Protein AF-A0A957DHG7-F1 (afdb_monomer_lite)

Structure (mmCIF, N/CA/C/O backbone):
data_AF-A0A957DHG7-F1
#
_entry.id   AF-A0A957DHG7-F1
#
loop_
_atom_site.g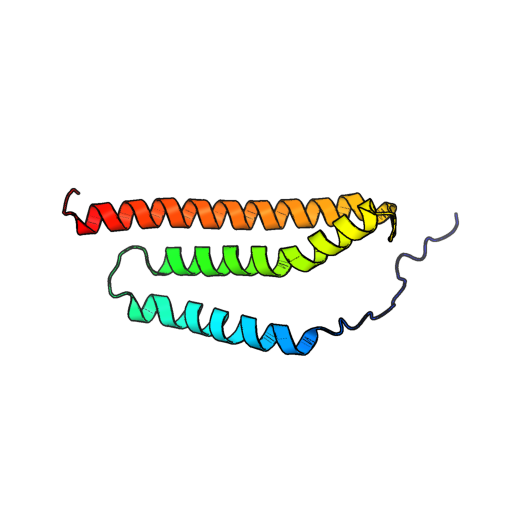roup_PDB
_atom_site.id
_atom_site.type_symbol
_atom_site.label_atom_id
_atom_site.label_alt_id
_atom_site.label_comp_id
_atom_site.label_asym_id
_atom_site.label_entity_id
_atom_site.label_seq_id
_atom_site.pdbx_PDB_ins_code
_atom_site.Cartn_x
_atom_site.Cartn_y
_atom_site.Cartn_z
_atom_site.occupancy
_atom_site.B_iso_or_equiv
_atom_site.auth_seq_id
_atom_site.auth_comp_id
_atom_site.auth_asym_id
_atom_site.auth_atom_id
_atom_site.pdbx_PDB_model_num
ATOM 1 N N . MET A 1 1 ? -10.933 20.708 36.824 1.00 46.28 1 MET A N 1
ATOM 2 C CA . MET A 1 1 ? -10.005 20.453 35.700 1.00 46.28 1 MET A CA 1
ATOM 3 C C . MET A 1 1 ? -9.244 19.183 36.024 1.00 46.28 1 MET A C 1
ATOM 5 O O . MET A 1 1 ? -8.418 19.209 36.923 1.00 46.28 1 MET A O 1
ATOM 9 N N . THR A 1 2 ? -9.575 18.072 35.371 1.00 49.91 2 THR A N 1
ATOM 10 C CA . THR A 1 2 ? -9.015 16.754 35.703 1.00 49.91 2 THR A CA 1
ATOM 11 C C . THR A 1 2 ? -8.349 16.211 34.447 1.00 49.91 2 THR A C 1
ATOM 13 O O . THR A 1 2 ? -8.981 16.086 33.398 1.00 49.91 2 THR A O 1
ATOM 16 N N . THR A 1 3 ? -7.040 16.021 34.525 1.00 53.91 3 THR A N 1
ATOM 17 C CA . THR A 1 3 ? -6.141 15.697 33.417 1.00 53.91 3 THR A CA 1
ATO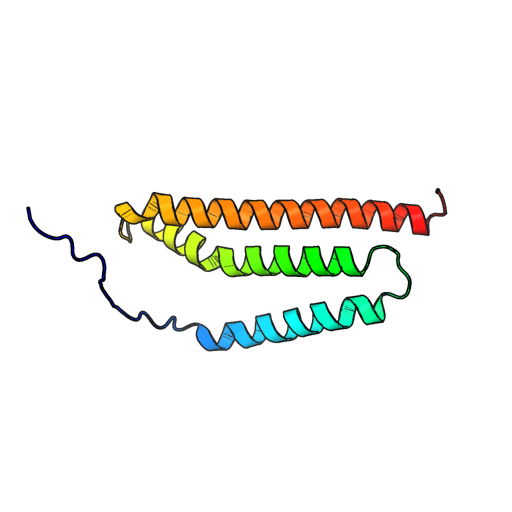M 18 C C . THR A 1 3 ? -6.476 14.331 32.811 1.00 53.91 3 THR A C 1
ATOM 20 O O . THR A 1 3 ? -6.501 13.313 33.496 1.00 53.91 3 THR A O 1
ATOM 23 N N . LYS A 1 4 ? -6.742 14.306 31.497 1.00 53.69 4 LYS A N 1
ATOM 24 C CA . LYS A 1 4 ? -6.912 13.074 30.709 1.00 53.69 4 LYS A CA 1
ATOM 25 C C . LYS A 1 4 ? -5.573 12.326 30.631 1.00 53.69 4 LYS A C 1
ATOM 27 O O . LYS A 1 4 ? -4.626 12.892 30.084 1.00 53.69 4 LYS A O 1
ATOM 32 N N . PRO A 1 5 ? -5.471 11.055 31.052 1.00 52.06 5 PRO A N 1
ATOM 33 C CA . PRO A 1 5 ? -4.313 10.245 30.709 1.00 52.06 5 PRO A CA 1
ATOM 34 C C . PRO A 1 5 ? -4.462 9.762 29.255 1.00 52.06 5 PRO A C 1
ATOM 36 O O . PRO A 1 5 ? -5.194 8.819 28.973 1.00 52.06 5 PRO A O 1
ATOM 39 N N . ILE A 1 6 ? -3.779 10.419 28.310 1.00 60.22 6 ILE A N 1
ATOM 40 C CA . ILE A 1 6 ? -3.766 10.056 26.871 1.00 60.22 6 ILE A CA 1
ATOM 41 C C . ILE A 1 6 ? -2.687 8.993 26.566 1.00 60.22 6 ILE A C 1
ATOM 43 O O . ILE A 1 6 ? -2.330 8.763 25.419 1.00 60.22 6 ILE A O 1
ATOM 47 N N . PHE A 1 7 ? -2.145 8.293 27.566 1.00 58.38 7 PHE A N 1
ATOM 48 C CA . PHE A 1 7 ? -1.069 7.330 27.317 1.00 58.38 7 PHE A CA 1
ATOM 49 C C . PHE A 1 7 ? -1.253 6.025 28.087 1.00 58.38 7 PHE A C 1
ATOM 51 O O . PHE A 1 7 ? -0.575 5.739 29.070 1.00 58.38 7 PHE A O 1
ATOM 58 N N . VAL A 1 8 ? -2.168 5.186 27.597 1.00 54.56 8 VAL A N 1
ATOM 59 C CA . VAL A 1 8 ? -2.175 3.762 27.948 1.00 54.56 8 VAL A CA 1
ATOM 60 C C . VAL A 1 8 ? -1.049 3.104 27.157 1.00 54.56 8 VAL A C 1
ATOM 62 O O . VAL A 1 8 ? -1.219 2.680 26.016 1.00 54.56 8 VAL A O 1
ATOM 65 N N . LYS A 1 9 ? 0.138 3.061 27.761 1.00 49.09 9 LYS A N 1
ATOM 66 C CA . LYS A 1 9 ? 1.358 2.465 27.206 1.00 49.09 9 LYS A CA 1
ATOM 67 C C . LYS A 1 9 ? 1.280 0.935 27.281 1.00 49.09 9 LYS A C 1
ATOM 69 O O . LYS A 1 9 ? 2.081 0.293 27.948 1.00 49.09 9 LYS A O 1
ATOM 74 N N . ARG A 1 10 ? 0.280 0.327 26.637 1.00 55.47 10 ARG A N 1
ATOM 75 C CA . ARG A 1 10 ? 0.270 -1.122 26.412 1.00 55.47 10 ARG A CA 1
ATOM 76 C C . ARG A 1 10 ? 1.045 -1.349 25.126 1.00 55.47 10 ARG A C 1
ATOM 78 O O . ARG A 1 10 ? 0.521 -1.117 24.040 1.00 55.47 10 ARG A O 1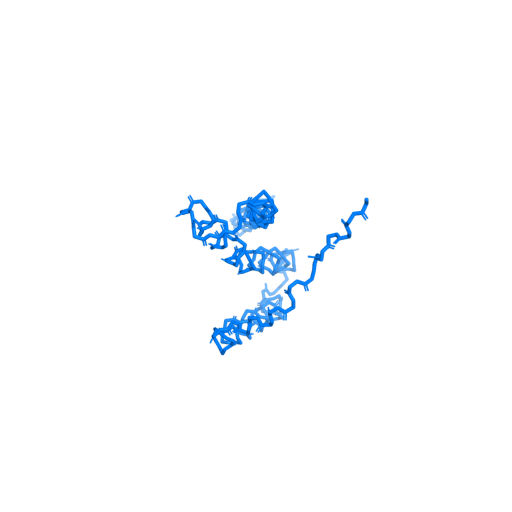
ATOM 85 N N . LEU A 1 11 ? 2.309 -1.739 25.262 1.00 47.72 11 LEU A N 1
ATOM 86 C CA . LEU A 1 11 ? 3.104 -2.241 24.149 1.00 47.72 11 LEU A CA 1
ATOM 87 C C . LEU A 1 11 ? 2.463 -3.567 23.713 1.00 47.72 11 LEU A C 1
ATOM 89 O O . LEU A 1 11 ? 2.812 -4.640 24.192 1.00 47.72 11 LEU A O 1
ATOM 93 N N . ILE A 1 12 ? 1.424 -3.478 22.885 1.00 56.00 12 ILE A N 1
ATOM 94 C CA . ILE A 1 12 ? 0.886 -4.624 22.166 1.00 56.00 12 ILE A CA 1
ATOM 95 C C . ILE A 1 12 ? 1.949 -4.909 21.123 1.00 56.00 12 ILE A C 1
ATOM 97 O O . ILE A 1 12 ? 1.979 -4.223 20.111 1.00 56.00 12 ILE A O 1
ATOM 101 N N . ILE A 1 13 ? 2.863 -5.834 21.413 1.00 47.00 13 ILE A N 1
ATOM 102 C CA . ILE A 1 13 ? 3.783 -6.364 20.410 1.00 47.00 13 ILE A CA 1
ATOM 103 C C . ILE A 1 13 ? 2.914 -7.240 19.499 1.00 47.00 13 ILE A C 1
ATOM 105 O O . ILE A 1 13 ? 2.382 -8.248 19.969 1.00 47.00 13 ILE A O 1
ATOM 109 N N . PRO A 1 14 ? 2.671 -6.845 18.237 1.00 51.72 14 PRO A N 1
ATOM 110 C CA . PRO A 1 14 ? 1.922 -7.671 17.299 1.00 51.72 14 PRO A CA 1
ATOM 111 C C . PRO A 1 14 ? 2.603 -9.037 17.151 1.00 51.72 14 PRO A C 1
ATOM 113 O O . PRO A 1 14 ? 3.785 -9.099 16.828 1.00 51.72 14 PRO A O 1
ATOM 116 N N . SER A 1 15 ? 1.859 -10.130 17.318 1.00 55.78 15 SER A N 1
ATOM 117 C CA . SER A 1 15 ? 2.334 -11.513 17.122 1.00 55.78 15 SER A CA 1
ATOM 118 C C . SER A 1 15 ? 2.890 -11.793 15.720 1.00 55.78 15 SER A C 1
ATOM 120 O O . SER A 1 15 ? 3.567 -12.789 15.503 1.00 55.78 15 SER A O 1
ATOM 122 N N . GLU A 1 16 ? 2.638 -10.899 14.765 1.00 60.66 16 GLU A N 1
ATOM 123 C CA . GLU A 1 16 ? 2.869 -11.138 13.342 1.00 60.66 16 GLU A CA 1
ATOM 124 C C . GLU A 1 16 ? 4.293 -10.809 12.851 1.00 60.66 16 GLU A C 1
ATOM 126 O O . GLU A 1 16 ? 4.549 -10.930 11.660 1.00 60.66 16 GLU A O 1
ATOM 131 N N . HIS A 1 17 ? 5.232 -10.382 13.707 1.00 66.56 17 HIS A N 1
ATOM 132 C CA . HIS A 1 17 ? 6.491 -9.721 13.292 1.00 66.56 17 HIS A CA 1
ATOM 133 C C . HIS A 1 17 ? 7.350 -10.485 12.265 1.00 66.56 17 HIS A C 1
ATOM 135 O O . HIS A 1 17 ? 7.967 -9.859 11.403 1.00 66.56 17 HIS A O 1
ATOM 141 N N . GLY A 1 18 ? 7.355 -11.820 12.294 1.00 64.38 18 GLY A N 1
ATOM 142 C CA . GLY A 1 18 ? 8.160 -12.630 11.372 1.00 64.38 18 GLY A CA 1
ATOM 143 C C . GLY A 1 18 ? 7.675 -12.610 9.916 1.00 64.38 18 GLY A C 1
ATOM 144 O O . GLY A 1 18 ? 8.489 -12.612 8.993 1.00 64.38 18 GLY A O 1
ATOM 145 N N . ALA A 1 19 ? 6.362 -12.530 9.680 1.00 67.69 19 ALA A N 1
ATOM 146 C CA . ALA A 1 19 ? 5.791 -12.601 8.328 1.00 67.69 19 ALA A CA 1
ATOM 147 C C . ALA A 1 19 ? 6.049 -11.331 7.494 1.00 67.69 19 ALA A C 1
ATOM 149 O O . ALA A 1 19 ? 5.960 -11.346 6.266 1.00 67.69 19 ALA A O 1
ATOM 150 N N . TRP A 1 20 ? 6.380 -10.217 8.150 1.00 74.88 20 TRP A N 1
ATOM 151 C CA . TRP A 1 20 ? 6.541 -8.919 7.494 1.00 74.88 20 TRP A CA 1
ATOM 152 C C . TRP A 1 20 ? 7.866 -8.858 6.753 1.00 74.88 20 TR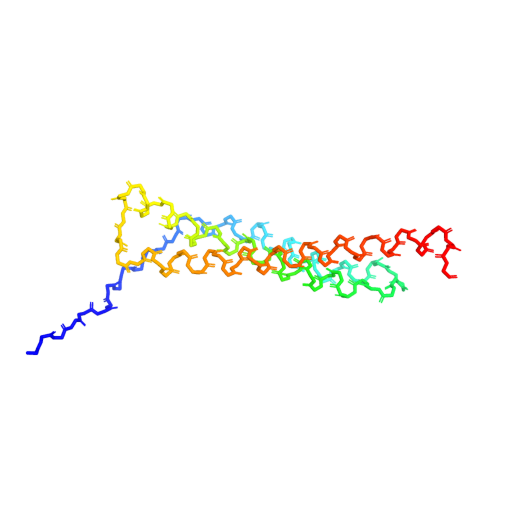P A C 1
ATOM 154 O O . TRP A 1 20 ? 7.892 -8.392 5.623 1.00 74.88 20 TRP A O 1
ATOM 164 N N . VAL A 1 21 ? 8.933 -9.407 7.336 1.00 78.31 21 VAL A N 1
ATOM 165 C CA . VAL A 1 21 ? 10.252 -9.490 6.694 1.00 78.31 21 VAL A CA 1
ATOM 166 C C . VAL A 1 21 ? 10.175 -10.326 5.414 1.00 78.31 21 VAL A C 1
ATOM 168 O O . VAL A 1 21 ? 10.699 -9.913 4.383 1.00 78.31 21 VAL A O 1
ATOM 171 N N . TRP A 1 22 ? 9.429 -11.433 5.443 1.00 81.00 22 TRP A N 1
ATOM 172 C CA . TRP A 1 22 ? 9.213 -12.299 4.280 1.00 81.00 22 TRP A CA 1
ATOM 173 C C . TRP A 1 22 ? 8.526 -11.610 3.098 1.00 81.00 22 TRP A C 1
ATOM 175 O O . TRP A 1 22 ? 8.818 -11.945 1.957 1.00 81.00 22 TRP A O 1
ATOM 185 N N . LEU A 1 23 ? 7.642 -10.641 3.347 1.00 80.56 23 LEU A N 1
ATOM 186 C CA . LEU A 1 23 ? 7.003 -9.844 2.293 1.00 80.56 23 LEU A CA 1
ATOM 187 C C . LEU A 1 23 ? 7.820 -8.602 1.923 1.00 80.56 23 LEU A C 1
ATOM 189 O O . LEU A 1 23 ? 7.888 -8.224 0.757 1.00 80.56 23 LEU A O 1
ATOM 193 N N . PHE A 1 24 ? 8.439 -7.956 2.909 1.00 84.12 24 PHE A N 1
ATOM 194 C CA . PHE A 1 24 ? 9.093 -6.663 2.739 1.00 84.12 24 PHE A CA 1
ATOM 195 C C . PHE A 1 24 ? 10.448 -6.782 2.040 1.00 84.12 24 PHE A C 1
ATOM 197 O O . PHE A 1 24 ? 10.782 -5.948 1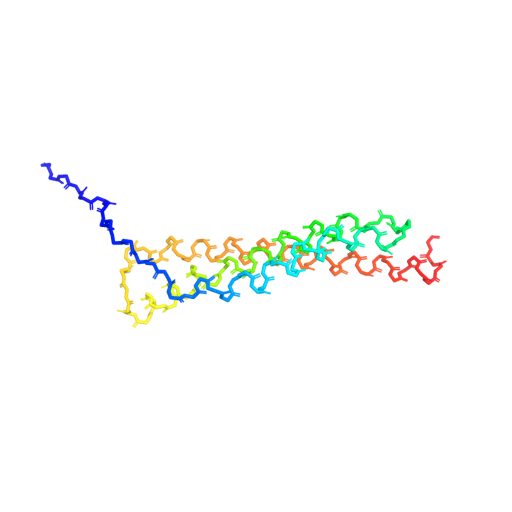.204 1.00 84.12 24 PHE A O 1
ATOM 204 N N . VAL A 1 25 ? 11.214 -7.837 2.328 1.00 87.31 25 VAL A N 1
ATOM 205 C CA . VAL A 1 25 ? 12.515 -8.083 1.688 1.00 87.31 25 VAL A CA 1
ATOM 206 C C . VAL A 1 25 ? 12.385 -8.269 0.172 1.00 87.31 25 VAL A C 1
ATOM 208 O O . VAL A 1 25 ? 12.999 -7.484 -0.552 1.00 87.31 25 VAL A O 1
ATOM 211 N N . PRO A 1 26 ? 11.585 -9.218 -0.358 1.00 87.75 26 PRO A N 1
ATOM 212 C CA . PRO A 1 26 ? 11.451 -9.371 -1.806 1.00 87.75 26 PRO A CA 1
ATOM 213 C C . PRO A 1 26 ? 10.829 -8.136 -2.462 1.00 87.75 26 PRO A C 1
ATOM 215 O O . PRO A 1 26 ? 11.182 -7.807 -3.590 1.00 87.75 26 PRO A O 1
ATOM 218 N N . TYR A 1 27 ? 9.962 -7.410 -1.751 1.00 87.06 27 TYR A N 1
ATOM 219 C CA . TYR A 1 27 ? 9.393 -6.156 -2.234 1.00 87.06 27 TYR A CA 1
ATOM 220 C C . TYR A 1 27 ? 10.456 -5.070 -2.449 1.00 87.06 27 TYR A C 1
ATOM 222 O O . TYR A 1 27 ? 10.538 -4.494 -3.533 1.00 87.06 27 TYR A O 1
ATOM 230 N N . VAL A 1 28 ? 11.309 -4.820 -1.450 1.00 88.88 28 VAL A N 1
ATOM 231 C CA . VAL A 1 28 ? 12.392 -3.827 -1.550 1.00 88.88 28 VAL A CA 1
ATOM 232 C C . VAL A 1 28 ? 13.437 -4.260 -2.576 1.00 88.88 28 VAL A C 1
ATOM 234 O O . VAL A 1 28 ? 13.875 -3.443 -3.382 1.00 88.88 28 VAL A O 1
ATOM 237 N N . VAL A 1 29 ? 13.807 -5.544 -2.598 1.00 90.06 29 VAL A N 1
ATOM 238 C CA . VAL A 1 29 ? 14.732 -6.081 -3.608 1.00 90.06 29 VAL A CA 1
ATOM 239 C C . VAL A 1 29 ? 14.157 -5.887 -5.010 1.00 90.06 29 VAL A C 1
ATOM 241 O O . VAL A 1 29 ? 14.840 -5.344 -5.874 1.00 90.06 29 VAL A O 1
ATOM 244 N N . GLY A 1 30 ? 12.889 -6.245 -5.228 1.00 86.56 30 GLY A N 1
ATOM 245 C CA . GLY A 1 30 ? 12.198 -6.036 -6.499 1.00 86.56 30 GLY A CA 1
ATOM 246 C C . GLY A 1 30 ? 12.175 -4.566 -6.917 1.00 86.56 30 GLY A C 1
ATOM 247 O O . GLY A 1 30 ? 12.502 -4.255 -8.059 1.00 86.56 30 GLY A O 1
ATOM 248 N N . LEU A 1 31 ? 11.887 -3.653 -5.985 1.00 88.75 31 LEU A N 1
ATOM 249 C CA . LEU A 1 31 ? 11.872 -2.208 -6.228 1.00 88.75 31 LEU A CA 1
ATOM 250 C C . LEU A 1 31 ? 13.237 -1.663 -6.679 1.00 88.75 31 LEU A C 1
ATOM 252 O O . LEU A 1 31 ? 13.303 -0.779 -7.529 1.00 88.75 31 LEU A O 1
ATOM 256 N N . LEU A 1 32 ? 14.328 -2.193 -6.121 1.00 89.12 32 LEU A N 1
ATOM 257 C CA . LEU A 1 32 ? 15.692 -1.768 -6.446 1.00 89.12 32 LEU A CA 1
ATOM 258 C C . LEU A 1 32 ? 16.238 -2.430 -7.717 1.00 89.12 32 LEU A C 1
ATOM 260 O O . LEU A 1 32 ? 17.074 -1.846 -8.410 1.00 89.12 32 LEU A O 1
ATOM 264 N N . VAL A 1 33 ? 15.817 -3.658 -8.013 1.00 88.06 33 VAL A N 1
ATOM 265 C CA . VAL A 1 33 ? 16.314 -4.436 -9.155 1.00 88.06 33 VAL A CA 1
ATOM 266 C C . VAL A 1 33 ? 15.525 -4.127 -10.427 1.00 88.06 33 VAL A C 1
ATOM 268 O O . VAL A 1 33 ? 16.134 -3.957 -11.481 1.00 88.06 33 VAL A O 1
ATOM 271 N N . ALA A 1 34 ? 14.199 -3.982 -10.348 1.00 83.88 34 ALA A N 1
ATOM 272 C CA . ALA A 1 34 ? 13.337 -3.814 -11.521 1.00 83.88 34 ALA A CA 1
ATOM 273 C C . ALA A 1 34 ? 13.741 -2.644 -12.445 1.00 83.88 34 ALA A C 1
ATOM 275 O O . ALA A 1 34 ? 13.839 -2.877 -13.650 1.00 83.88 34 ALA A O 1
ATOM 276 N N . PRO A 1 35 ? 14.080 -1.433 -11.951 1.00 81.88 35 PRO A N 1
ATOM 277 C CA . PRO A 1 35 ? 14.530 -0.340 -12.819 1.00 81.88 35 PRO A CA 1
ATOM 278 C C . PRO A 1 35 ? 15.832 -0.645 -13.563 1.00 81.88 35 PRO A C 1
ATOM 280 O O . PRO A 1 35 ? 16.037 -0.146 -14.663 1.00 81.88 35 PRO A O 1
ATOM 283 N N . ARG A 1 36 ? 16.717 -1.459 -12.969 1.00 82.56 36 ARG A N 1
ATOM 284 C CA . ARG A 1 36 ? 18.007 -1.829 -13.571 1.00 82.56 36 ARG A CA 1
ATOM 285 C C . ARG A 1 36 ? 17.855 -2.881 -14.667 1.00 82.56 36 ARG A C 1
ATOM 287 O O . ARG A 1 36 ? 18.677 -2.925 -15.573 1.00 82.56 36 ARG A O 1
ATOM 294 N N . LEU A 1 37 ? 16.817 -3.715 -14.581 1.00 80.12 37 LEU A N 1
ATOM 295 C CA . LEU A 1 37 ? 16.522 -4.757 -15.569 1.00 80.12 37 LEU A CA 1
ATOM 296 C C . LEU A 1 37 ? 15.637 -4.266 -16.722 1.00 80.12 37 LEU A C 1
ATOM 298 O O . LEU A 1 37 ? 15.641 -4.868 -17.789 1.00 80.12 37 LEU A O 1
ATOM 302 N N . ALA A 1 38 ? 14.888 -3.177 -16.530 1.00 73.00 38 ALA A N 1
ATOM 303 C CA . ALA A 1 38 ? 13.886 -2.690 -17.481 1.00 73.00 38 ALA A CA 1
ATOM 304 C C . ALA A 1 38 ? 14.450 -2.012 -18.754 1.00 73.00 38 ALA A C 1
ATOM 306 O O . ALA A 1 38 ? 13.668 -1.523 -19.574 1.00 73.00 38 ALA A O 1
ATOM 307 N N . GLY A 1 39 ? 15.776 -1.968 -18.943 1.00 66.44 39 GLY A N 1
ATOM 308 C CA . GLY A 1 39 ? 16.413 -1.308 -20.092 1.00 66.44 39 GLY A CA 1
ATOM 309 C C . GLY A 1 39 ? 16.083 0.196 -20.187 1.00 66.44 39 GLY A C 1
ATOM 310 O O . GLY A 1 39 ? 15.553 0.770 -19.235 1.00 66.44 39 GLY A O 1
ATOM 311 N N . PRO A 1 40 ? 16.360 0.870 -21.320 1.00 63.25 40 PRO A N 1
ATOM 312 C CA . PRO A 1 40 ? 16.056 2.291 -21.519 1.00 63.25 40 PRO A CA 1
ATOM 313 C C . PRO A 1 40 ? 14.560 2.538 -21.796 1.00 63.25 40 PRO A C 1
ATOM 315 O O . PRO A 1 40 ? 14.198 3.333 -22.660 1.00 63.25 40 PRO A O 1
ATOM 318 N N . THR A 1 41 ? 13.663 1.855 -21.084 1.00 67.00 41 THR A N 1
ATOM 319 C CA . THR A 1 41 ? 12.242 2.205 -21.111 1.00 67.00 41 THR A CA 1
ATOM 320 C C . THR A 1 41 ? 12.063 3.529 -20.379 1.00 67.00 41 THR A C 1
ATOM 322 O O . THR A 1 41 ? 12.447 3.685 -19.218 1.00 67.00 41 THR A O 1
ATOM 325 N N . THR A 1 42 ? 11.473 4.509 -21.059 1.00 67.00 42 THR A N 1
ATOM 326 C CA . THR A 1 42 ? 11.471 5.923 -20.655 1.00 67.00 42 THR A CA 1
ATOM 327 C C . THR A 1 42 ? 10.825 6.170 -19.285 1.00 67.00 42 THR A C 1
ATOM 329 O O . THR A 1 42 ? 10.947 7.264 -18.734 1.00 67.00 42 THR A O 1
ATOM 332 N N . HIS A 1 43 ? 10.107 5.189 -18.720 1.00 78.25 43 HIS A N 1
ATOM 333 C CA . HIS A 1 43 ? 9.287 5.353 -17.517 1.00 78.25 43 HIS A CA 1
ATOM 334 C C . HIS A 1 43 ? 9.504 4.287 -16.421 1.00 78.25 43 HIS A C 1
ATOM 336 O O . HIS A 1 43 ? 8.732 4.244 -15.460 1.00 78.25 43 HIS A O 1
ATOM 342 N N . ALA A 1 44 ? 10.549 3.451 -16.499 1.00 81.62 44 ALA A N 1
ATOM 343 C CA . ALA A 1 44 ? 10.793 2.394 -15.503 1.00 81.62 44 ALA A CA 1
ATOM 344 C C . ALA A 1 44 ? 10.943 2.918 -14.062 1.00 81.62 44 ALA A C 1
ATOM 346 O O . ALA A 1 44 ? 10.410 2.326 -13.124 1.00 81.62 44 ALA A O 1
ATOM 347 N N . GLY A 1 45 ? 11.627 4.053 -13.875 1.00 83.69 45 GLY A N 1
ATOM 348 C CA . GLY A 1 45 ? 11.806 4.665 -12.553 1.00 83.69 45 GLY A CA 1
ATOM 349 C C . GLY A 1 45 ? 10.492 5.156 -11.937 1.00 83.69 45 GLY A C 1
ATOM 350 O O . GLY A 1 45 ? 10.240 4.929 -10.754 1.00 83.69 45 GLY A O 1
ATOM 351 N N . LEU A 1 46 ? 9.620 5.760 -12.751 1.00 86.69 46 LEU A N 1
ATOM 352 C CA . LEU A 1 46 ? 8.295 6.199 -12.310 1.00 86.69 46 LEU A CA 1
ATOM 353 C C . LEU A 1 46 ? 7.406 4.999 -11.960 1.00 86.69 46 LEU A C 1
ATOM 355 O O . LEU A 1 46 ? 6.760 5.007 -10.914 1.00 86.69 46 LEU A O 1
ATOM 359 N N . ALA A 1 47 ? 7.419 3.949 -12.788 1.00 88.44 47 ALA A N 1
ATOM 360 C CA . ALA A 1 47 ? 6.696 2.707 -12.517 1.00 88.44 47 ALA A CA 1
ATOM 361 C C . ALA A 1 47 ? 7.125 2.097 -11.177 1.00 88.44 47 ALA A C 1
ATOM 363 O O . ALA A 1 47 ? 6.284 1.769 -10.342 1.00 88.44 47 ALA A O 1
ATOM 364 N N . ALA A 1 48 ? 8.436 2.009 -10.939 1.00 88.56 48 ALA A N 1
ATOM 365 C CA . ALA A 1 48 ? 8.972 1.520 -9.679 1.00 88.56 48 ALA A CA 1
ATOM 366 C C . ALA A 1 48 ? 8.524 2.395 -8.505 1.00 88.56 48 ALA A C 1
ATOM 368 O O . ALA A 1 48 ? 8.025 1.859 -7.525 1.00 88.56 48 ALA A O 1
ATOM 369 N N . MET A 1 49 ? 8.593 3.724 -8.609 1.00 89.81 49 MET A N 1
ATOM 370 C CA . MET A 1 49 ? 8.118 4.617 -7.545 1.00 89.81 49 MET A CA 1
ATOM 371 C C . MET A 1 49 ? 6.630 4.405 -7.223 1.00 89.81 49 MET A C 1
ATOM 373 O O . MET A 1 49 ? 6.266 4.324 -6.050 1.00 89.81 49 MET A O 1
ATOM 377 N N . LEU A 1 50 ? 5.775 4.271 -8.241 1.00 93.31 50 LEU A N 1
ATOM 378 C CA . LEU A 1 50 ? 4.341 4.024 -8.062 1.00 93.31 50 LEU A CA 1
ATOM 379 C C . LEU A 1 50 ? 4.070 2.652 -7.432 1.00 93.31 50 LEU A C 1
ATOM 381 O O . LEU A 1 50 ? 3.254 2.562 -6.517 1.00 93.31 50 LEU A O 1
ATOM 385 N N . VAL A 1 51 ? 4.778 1.599 -7.860 1.00 91.75 51 VAL A N 1
ATOM 386 C CA . VAL A 1 51 ? 4.719 0.281 -7.203 1.00 91.75 51 VAL A CA 1
ATOM 387 C C . VAL A 1 51 ? 5.171 0.406 -5.752 1.00 91.75 51 VAL A C 1
ATOM 389 O O . VAL A 1 51 ? 4.461 -0.058 -4.869 1.00 91.75 51 VAL A O 1
ATOM 392 N N . GLY A 1 52 ? 6.293 1.087 -5.509 1.00 92.06 52 GLY A N 1
ATOM 393 C CA . GLY A 1 52 ? 6.919 1.306 -4.207 1.00 92.06 52 GLY A CA 1
ATOM 394 C C . GLY A 1 52 ? 6.023 2.028 -3.201 1.00 92.06 52 GLY A C 1
ATOM 395 O O . GLY A 1 52 ? 5.897 1.602 -2.051 1.00 92.06 52 GLY A O 1
ATOM 396 N N . LEU A 1 53 ? 5.370 3.108 -3.623 1.00 93.69 53 LEU A N 1
ATOM 397 C CA . LEU A 1 53 ? 4.460 3.877 -2.777 1.00 93.69 53 LEU A CA 1
ATOM 398 C C . LEU A 1 53 ? 3.094 3.199 -2.655 1.00 93.69 53 LEU A C 1
ATOM 400 O O . LEU A 1 53 ? 2.562 3.090 -1.550 1.00 93.69 53 LEU A O 1
ATOM 404 N N . GLY A 1 54 ? 2.537 2.709 -3.763 1.00 94.12 54 GLY A N 1
ATOM 405 C CA . GLY A 1 54 ? 1.223 2.072 -3.792 1.00 94.12 54 GLY A CA 1
ATOM 406 C C . GLY A 1 54 ? 1.195 0.768 -3.004 1.00 94.12 54 GLY A C 1
ATOM 407 O O . GLY A 1 54 ? 0.317 0.573 -2.162 1.00 94.12 54 GLY A O 1
ATOM 408 N N . GLY A 1 55 ? 2.195 -0.090 -3.210 1.00 91.50 55 GLY A N 1
ATOM 409 C CA . GLY A 1 55 ? 2.347 -1.353 -2.492 1.00 91.50 55 GLY A CA 1
ATOM 410 C C . GLY A 1 55 ? 2.579 -1.147 -0.998 1.00 91.50 55 GLY A C 1
ATOM 411 O O . GLY A 1 55 ? 1.927 -1.804 -0.188 1.00 91.50 55 GLY A O 1
ATOM 412 N N . LEU A 1 56 ? 3.419 -0.179 -0.609 1.00 91.00 56 LEU A N 1
ATOM 413 C CA . LEU A 1 56 ? 3.656 0.144 0.800 1.00 91.00 56 LEU A CA 1
ATOM 414 C C . LEU A 1 56 ? 2.394 0.705 1.463 1.00 91.00 56 LEU A C 1
ATOM 416 O O . LEU A 1 56 ? 2.050 0.307 2.575 1.00 91.00 56 LEU A O 1
ATOM 420 N N . SER A 1 57 ? 1.666 1.577 0.766 1.00 92.88 57 SER A N 1
ATOM 421 C CA . SER A 1 57 ? 0.405 2.137 1.260 1.00 92.88 57 SER A CA 1
ATOM 422 C C . SER A 1 57 ? -0.643 1.046 1.474 1.00 92.88 57 SER A C 1
ATOM 424 O O . SER A 1 57 ? -1.240 0.969 2.548 1.00 92.88 57 SER A O 1
ATOM 426 N N . ALA A 1 58 ? -0.813 0.145 0.502 1.00 91.00 58 ALA A N 1
ATOM 427 C CA . ALA A 1 58 ? -1.716 -1.002 0.604 1.00 91.00 58 ALA A CA 1
ATOM 428 C C . ALA A 1 58 ? -1.295 -1.983 1.712 1.00 91.00 58 ALA A C 1
ATOM 430 O O . ALA A 1 58 ? -2.128 -2.550 2.418 1.00 91.00 58 ALA A O 1
ATOM 431 N N . PHE A 1 59 ? 0.009 -2.164 1.906 1.00 88.75 59 PHE A N 1
ATOM 432 C CA . PHE A 1 59 ? 0.557 -3.003 2.961 1.00 88.75 59 PHE A CA 1
ATOM 433 C C . PHE A 1 59 ? 0.276 -2.428 4.356 1.00 88.75 59 PHE A C 1
ATOM 435 O O . PHE A 1 59 ? -0.180 -3.171 5.234 1.00 88.75 59 PHE A O 1
ATOM 442 N N . LEU A 1 60 ? 0.502 -1.120 4.543 1.00 89.50 60 LEU A N 1
ATOM 443 C CA . LEU A 1 60 ? 0.249 -0.389 5.790 1.00 89.50 60 LEU A CA 1
ATOM 444 C C . LEU A 1 60 ? -1.245 -0.277 6.105 1.00 89.50 60 LEU A C 1
ATOM 446 O O . LEU A 1 60 ? -1.609 -0.335 7.277 1.00 89.50 60 LEU A O 1
ATOM 450 N N . LEU A 1 61 ? -2.109 -0.200 5.085 1.00 92.25 61 LEU A N 1
ATOM 451 C CA . LEU A 1 61 ? -3.572 -0.123 5.205 1.00 92.25 61 LEU A CA 1
ATOM 452 C C . LEU A 1 61 ? -4.167 -1.231 6.087 1.00 92.25 61 LEU A C 1
ATOM 454 O O . LEU A 1 61 ? -5.177 -1.020 6.758 1.00 92.25 61 LEU A O 1
ATOM 458 N N . ARG A 1 62 ? -3.546 -2.415 6.115 1.00 88.12 62 ARG A N 1
ATOM 459 C CA . ARG A 1 62 ? -4.079 -3.606 6.795 1.00 88.12 62 ARG A CA 1
ATOM 460 C C . ARG A 1 62 ? -4.302 -3.396 8.292 1.00 88.12 62 ARG A C 1
ATOM 462 O O . ARG A 1 62 ? -5.285 -3.900 8.832 1.00 88.12 62 ARG A O 1
ATOM 469 N N . GLN A 1 63 ? -3.442 -2.638 8.969 1.00 88.56 63 GLN A N 1
ATOM 470 C CA . GLN A 1 63 ? -3.578 -2.396 10.411 1.00 88.56 63 GLN A CA 1
ATOM 471 C C . GLN A 1 63 ? -4.708 -1.417 10.777 1.00 88.56 63 GLN A C 1
ATOM 473 O O . GLN A 1 63 ? -5.573 -1.796 11.570 1.00 88.56 63 GLN A O 1
ATOM 478 N N . PRO A 1 64 ? -4.783 -0.197 10.211 1.00 89.00 64 PRO A N 1
ATOM 479 C CA . PRO A 1 64 ? -5.892 0.708 10.490 1.00 89.00 64 PRO A CA 1
ATOM 480 C C . PRO A 1 64 ? -7.226 0.167 9.963 1.00 89.00 64 PRO A C 1
ATOM 482 O O . PRO A 1 64 ? -8.234 0.320 10.651 1.00 89.00 64 PRO A O 1
ATOM 485 N N . ALA A 1 65 ? -7.244 -0.543 8.826 1.00 91.00 65 ALA A N 1
ATOM 486 C CA . ALA A 1 65 ? -8.471 -1.130 8.284 1.00 91.00 65 ALA A CA 1
ATOM 487 C C . ALA A 1 65 ? -9.044 -2.213 9.206 1.00 91.00 65 ALA A C 1
ATOM 489 O O . ALA A 1 65 ? -10.238 -2.214 9.508 1.00 91.00 65 ALA A O 1
ATOM 490 N N . THR A 1 66 ? -8.195 -3.120 9.702 1.00 90.06 66 THR A N 1
ATOM 491 C CA . THR A 1 66 ? -8.627 -4.158 10.650 1.00 90.06 66 THR A CA 1
ATOM 492 C C . THR A 1 66 ? -9.042 -3.554 11.987 1.00 90.06 66 THR A C 1
ATOM 494 O O . THR A 1 66 ? -10.068 -3.954 12.538 1.00 90.06 66 THR A O 1
ATOM 497 N N . ALA A 1 67 ? -8.315 -2.554 12.493 1.00 88.56 67 ALA A N 1
ATOM 498 C CA . ALA A 1 67 ? -8.695 -1.831 13.705 1.00 88.56 67 ALA A CA 1
ATOM 499 C C . ALA A 1 67 ? -10.065 -1.149 13.556 1.00 88.56 67 ALA A C 1
ATOM 501 O O . ALA A 1 67 ? -10.930 -1.311 14.417 1.00 88.56 67 ALA A O 1
ATOM 502 N N . TRP A 1 68 ? -10.295 -0.453 12.442 1.00 89.12 68 TRP A N 1
ATOM 503 C CA . TRP A 1 68 ? -11.567 0.201 12.139 1.00 89.12 68 TRP A CA 1
ATOM 504 C C . TRP A 1 68 ? -12.724 -0.798 12.031 1.00 89.12 68 TRP A C 1
ATOM 506 O O . TRP A 1 68 ? -13.776 -0.591 12.639 1.00 89.12 68 TRP A O 1
ATOM 516 N N . MET A 1 69 ? -12.518 -1.922 11.339 1.00 90.38 69 MET A N 1
ATOM 517 C CA . MET A 1 69 ? -13.513 -2.996 11.237 1.00 90.38 69 MET A CA 1
ATOM 518 C C . MET A 1 69 ? -13.854 -3.598 12.603 1.00 90.38 69 MET A C 1
ATOM 520 O O . MET A 1 69 ? -15.029 -3.799 12.909 1.00 90.38 69 MET A O 1
ATOM 524 N N . ARG A 1 70 ? -12.856 -3.825 13.466 1.00 88.38 70 ARG A N 1
ATOM 525 C CA . ARG A 1 70 ? -13.086 -4.317 14.837 1.00 88.38 70 ARG A CA 1
ATOM 526 C C . ARG A 1 70 ? -13.892 -3.325 15.671 1.00 88.38 70 ARG A C 1
ATOM 528 O O . ARG A 1 70 ? -14.788 -3.742 16.399 1.00 88.38 70 ARG A O 1
ATOM 535 N N . MET A 1 71 ? -13.627 -2.025 15.540 1.00 89.06 71 MET A N 1
ATOM 536 C CA . MET A 1 71 ? -14.405 -0.980 16.217 1.00 89.06 71 MET A CA 1
ATOM 537 C C . MET A 1 71 ? -15.852 -0.935 15.714 1.00 89.06 71 MET A C 1
ATOM 539 O O . MET A 1 71 ? -16.767 -0.848 16.528 1.00 89.06 71 MET A O 1
ATOM 543 N N . ARG A 1 72 ? -16.081 -1.075 14.400 1.00 86.31 72 ARG A N 1
ATOM 544 C CA . ARG A 1 72 ? -17.436 -1.173 13.822 1.00 86.31 72 ARG A CA 1
ATOM 545 C C . ARG A 1 72 ? -18.218 -2.388 14.319 1.00 86.31 72 ARG A C 1
ATOM 547 O O . ARG A 1 72 ? -19.428 -2.305 14.468 1.00 86.31 72 ARG A O 1
ATOM 554 N N . GLN A 1 73 ? -17.533 -3.487 14.623 1.00 90.44 73 GLN A N 1
ATOM 555 C CA . GLN A 1 73 ? -18.122 -4.683 15.237 1.00 90.44 73 GLN A CA 1
ATOM 556 C C . GLN A 1 73 ? -18.346 -4.546 16.758 1.00 90.44 73 GLN A C 1
ATOM 558 O O . GLN A 1 73 ? -18.633 -5.538 17.424 1.00 90.44 73 GLN A O 1
ATOM 563 N N . GLY A 1 74 ? -18.154 -3.356 17.338 1.00 85.31 74 GLY A N 1
ATOM 564 C CA . GLY A 1 74 ? -18.273 -3.113 18.780 1.00 85.31 74 GLY A CA 1
ATOM 565 C C . GLY A 1 74 ? -17.104 -3.655 19.614 1.00 85.31 74 GLY A C 1
ATOM 566 O O . GLY A 1 74 ? -17.132 -3.581 20.838 1.00 85.31 74 GLY A O 1
ATOM 567 N N . ARG A 1 75 ? -16.049 -4.184 18.979 1.00 81.31 75 ARG A N 1
ATOM 568 C CA . ARG A 1 75 ? -14.883 -4.809 19.632 1.00 81.31 75 ARG A CA 1
ATOM 569 C C . ARG A 1 75 ? -13.686 -3.853 19.714 1.00 81.31 75 ARG A C 1
ATOM 571 O O . ARG A 1 75 ? -12.573 -4.212 19.324 1.00 81.31 75 ARG A O 1
ATOM 578 N N . GLY A 1 76 ? -13.900 -2.629 20.199 1.00 81.50 76 GLY A N 1
ATOM 579 C CA . GLY A 1 76 ? -12.840 -1.629 20.345 1.00 81.50 76 GLY A CA 1
ATOM 580 C C . GLY A 1 76 ? -13.327 -0.274 20.855 1.00 81.50 76 GLY A C 1
ATOM 581 O O . GLY A 1 76 ? -14.512 -0.068 21.097 1.00 81.50 76 GLY A O 1
ATOM 582 N N . ASN A 1 77 ? -12.397 0.669 21.010 1.00 84.44 77 ASN A N 1
ATOM 583 C CA . ASN A 1 77 ? -12.721 2.022 21.450 1.00 84.44 77 ASN A CA 1
ATOM 584 C C . ASN A 1 77 ? -13.295 2.854 20.288 1.00 84.44 77 ASN A C 1
ATOM 586 O O . ASN A 1 77 ? -12.550 3.290 19.409 1.00 84.44 77 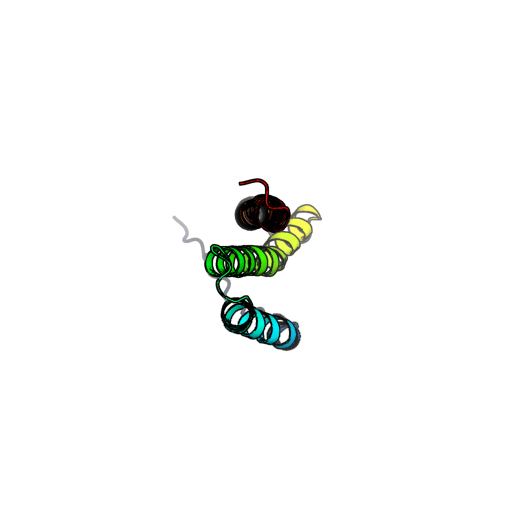ASN A O 1
ATOM 590 N N . LEU A 1 78 ? -14.606 3.112 20.316 1.00 82.69 78 LEU A N 1
ATOM 591 C CA . LEU A 1 78 ? -15.308 3.906 19.300 1.00 82.69 78 LEU A CA 1
ATOM 592 C C . LEU A 1 78 ? -14.790 5.349 19.187 1.00 82.69 78 LEU A C 1
ATOM 594 O O . LEU A 1 78 ? -14.868 5.930 18.108 1.00 82.69 78 LEU A O 1
ATOM 598 N N . ALA A 1 79 ? -14.189 5.910 20.242 1.00 84.88 79 ALA A N 1
ATOM 599 C CA . ALA A 1 79 ? -13.604 7.252 20.194 1.00 84.88 79 ALA A CA 1
ATOM 600 C C . ALA A 1 79 ? -12.418 7.354 19.214 1.00 84.88 79 ALA A C 1
ATOM 602 O O . ALA A 1 79 ? -12.109 8.441 18.734 1.00 84.88 79 ALA A O 1
ATOM 603 N N . LEU A 1 80 ? -11.767 6.229 18.892 1.00 84.25 80 LEU A N 1
ATOM 604 C CA . LEU A 1 80 ? -10.655 6.157 17.935 1.00 84.25 80 LEU A CA 1
ATOM 605 C C . LEU A 1 80 ? -11.101 5.718 16.529 1.00 84.25 80 LEU A C 1
ATOM 607 O O . LEU A 1 80 ? -10.293 5.726 15.599 1.00 84.25 80 LEU A O 1
ATOM 611 N N . ALA A 1 81 ? -12.380 5.376 16.348 1.00 85.62 81 ALA A N 1
ATOM 612 C CA . ALA A 1 81 ? -12.931 4.940 15.069 1.00 85.62 81 ALA A CA 1
ATOM 613 C C . ALA A 1 81 ? -12.754 5.951 13.920 1.00 85.62 81 ALA A C 1
ATOM 615 O O . ALA A 1 81 ? -12.345 5.510 12.844 1.00 85.62 81 ALA A O 1
ATOM 616 N N . PRO A 1 82 ? -13.002 7.270 14.087 1.00 87.31 82 PRO A N 1
ATOM 617 C CA . PRO A 1 82 ? -12.811 8.219 12.987 1.00 87.31 82 PRO A CA 1
ATOM 618 C C . PRO A 1 82 ? -11.337 8.370 12.597 1.00 87.31 82 PRO A C 1
ATOM 620 O O . PRO A 1 82 ? -11.032 8.528 11.418 1.00 87.31 82 PRO A O 1
ATOM 623 N N . LEU A 1 83 ? -10.412 8.244 13.554 1.00 89.44 83 LEU A N 1
ATOM 624 C CA . LEU A 1 83 ? -8.975 8.279 13.278 1.00 89.44 83 LEU A CA 1
ATOM 625 C C . LEU A 1 83 ? -8.538 7.046 12.474 1.00 89.44 83 LEU A C 1
ATOM 627 O O . LEU A 1 83 ? -7.846 7.179 11.466 1.00 89.44 83 LEU A O 1
ATOM 631 N N . ALA A 1 84 ? -8.978 5.851 12.883 1.00 89.75 84 ALA A N 1
ATOM 632 C CA . ALA A 1 84 ? -8.699 4.613 12.154 1.00 89.75 84 ALA A CA 1
ATOM 633 C C . ALA A 1 84 ? -9.311 4.633 10.741 1.00 89.75 84 ALA A C 1
ATOM 635 O O . ALA A 1 84 ? -8.660 4.218 9.781 1.00 89.75 84 ALA A O 1
ATOM 636 N N . ALA A 1 85 ? -10.525 5.173 10.598 1.00 90.56 85 ALA A N 1
ATOM 637 C CA . ALA A 1 85 ? -11.175 5.372 9.305 1.00 90.56 85 ALA A CA 1
ATOM 638 C C . ALA A 1 85 ? -10.391 6.347 8.416 1.00 90.56 85 ALA A C 1
ATOM 640 O O . ALA A 1 85 ? -10.172 6.051 7.246 1.00 90.56 85 ALA A O 1
ATOM 641 N N . GLY A 1 86 ? -9.928 7.472 8.972 1.00 91.00 86 GLY A N 1
ATOM 642 C CA . GLY A 1 86 ? -9.156 8.482 8.246 1.00 91.00 86 GLY A CA 1
ATOM 643 C C . GLY A 1 86 ? -7.850 7.926 7.681 1.00 91.00 86 GLY A C 1
ATOM 644 O O . GLY A 1 86 ? -7.592 8.061 6.487 1.00 91.00 86 GLY A O 1
ATOM 645 N N . TRP A 1 87 ? -7.068 7.216 8.500 1.00 92.69 87 TRP A N 1
ATOM 646 C CA . TRP A 1 87 ? -5.847 6.545 8.034 1.00 92.69 87 TRP A CA 1
ATOM 647 C C . TRP A 1 87 ? -6.130 5.458 6.999 1.00 92.69 87 TRP A C 1
ATOM 649 O O . TRP A 1 87 ? -5.390 5.330 6.025 1.00 92.69 87 TRP A O 1
ATOM 659 N N . THR A 1 88 ? -7.218 4.704 7.180 1.00 92.81 88 THR A N 1
ATOM 660 C CA . THR A 1 88 ? -7.649 3.693 6.208 1.00 92.81 88 THR A CA 1
ATOM 661 C C . THR A 1 88 ? -7.979 4.340 4.864 1.00 92.81 88 THR A C 1
ATOM 663 O O . THR A 1 88 ? -7.450 3.940 3.832 1.00 92.81 88 THR A O 1
ATOM 666 N N . ALA A 1 89 ? -8.807 5.383 4.866 1.00 95.12 89 ALA A N 1
ATOM 667 C CA . ALA A 1 89 ? -9.202 6.088 3.655 1.00 95.12 89 ALA A CA 1
ATOM 668 C C . ALA A 1 89 ? -8.002 6.741 2.955 1.00 95.12 89 ALA A C 1
ATOM 670 O O . ALA A 1 89 ? -7.864 6.600 1.744 1.00 95.12 89 ALA A O 1
ATOM 671 N N . GLY A 1 90 ? -7.105 7.394 3.701 1.00 96.00 90 GLY A N 1
ATOM 672 C CA . GLY A 1 90 ? -5.922 8.052 3.138 1.00 96.00 90 GLY A CA 1
ATOM 673 C C . GLY A 1 90 ? -4.953 7.075 2.468 1.00 96.00 90 GLY A C 1
ATOM 674 O O . GLY A 1 90 ? -4.540 7.296 1.331 1.00 96.00 90 GLY A O 1
ATOM 675 N N . LEU A 1 91 ? -4.635 5.960 3.133 1.00 95.06 91 LEU A N 1
ATOM 676 C CA . LEU A 1 91 ? -3.755 4.930 2.568 1.00 95.06 91 LEU A CA 1
ATOM 677 C C . LEU A 1 91 ? -4.402 4.214 1.376 1.00 95.06 91 LEU A C 1
ATOM 679 O O . LEU A 1 91 ? -3.719 3.934 0.392 1.00 95.06 91 LEU A O 1
ATOM 683 N N . ALA A 1 92 ? -5.712 3.954 1.434 1.00 95.56 92 ALA A N 1
ATOM 684 C CA . ALA A 1 92 ? -6.452 3.362 0.322 1.00 95.56 92 ALA A CA 1
ATOM 685 C C . ALA A 1 92 ? -6.494 4.304 -0.888 1.00 95.56 92 ALA A C 1
ATOM 687 O O . ALA A 1 92 ? -6.282 3.864 -2.015 1.00 95.56 92 ALA A O 1
ATOM 688 N N . PHE A 1 93 ? -6.711 5.599 -0.658 1.00 97.44 93 PHE A N 1
ATOM 689 C CA . PHE A 1 93 ? -6.711 6.613 -1.706 1.00 97.44 93 PHE A CA 1
ATOM 690 C C . PHE A 1 93 ? -5.338 6.738 -2.375 1.00 97.44 93 PHE A C 1
ATOM 692 O O . PHE A 1 93 ? -5.250 6.707 -3.600 1.00 97.44 93 PHE A O 1
ATOM 699 N N . LEU A 1 94 ? -4.257 6.794 -1.592 1.00 97.06 94 LEU A N 1
ATOM 700 C CA . LEU A 1 94 ? -2.897 6.839 -2.132 1.00 97.06 94 LEU A CA 1
ATOM 701 C C . LEU A 1 94 ? -2.555 5.577 -2.940 1.00 97.06 94 LEU A C 1
ATOM 703 O O . LEU A 1 94 ? -1.999 5.678 -4.035 1.00 97.06 94 LEU A O 1
ATOM 707 N N . ALA A 1 95 ? -2.924 4.396 -2.437 1.00 95.88 95 ALA A N 1
ATOM 708 C CA . ALA A 1 95 ? -2.750 3.142 -3.166 1.00 95.88 95 ALA A CA 1
ATOM 709 C C . ALA A 1 95 ? -3.536 3.139 -4.488 1.00 95.88 95 ALA A C 1
ATOM 711 O O . ALA A 1 95 ? -2.997 2.733 -5.518 1.00 95.88 95 ALA A O 1
ATOM 712 N N . LEU A 1 96 ? -4.774 3.647 -4.480 1.00 96.62 96 LEU A N 1
ATOM 713 C CA . LEU A 1 96 ? -5.612 3.761 -5.673 1.00 96.62 96 LEU A CA 1
ATOM 714 C C . LEU A 1 96 ? -5.007 4.718 -6.708 1.00 96.62 96 LEU A C 1
ATOM 716 O O . LEU A 1 96 ? -4.961 4.378 -7.887 1.00 96.62 96 LEU A O 1
ATOM 720 N N . LEU A 1 97 ? -4.495 5.877 -6.284 1.00 97.19 97 LEU A N 1
ATOM 721 C CA . LEU A 1 97 ? -3.813 6.815 -7.182 1.00 97.19 97 LEU A CA 1
ATOM 722 C C . LEU A 1 97 ? -2.577 6.185 -7.830 1.00 97.19 97 LEU A C 1
ATOM 724 O O . LEU A 1 97 ? -2.385 6.315 -9.038 1.00 97.19 97 LEU A O 1
ATOM 728 N N . CYS A 1 98 ? -1.766 5.463 -7.053 1.00 95.94 98 CYS A N 1
ATOM 729 C CA . CYS A 1 98 ? -0.598 4.765 -7.589 1.00 95.94 98 CYS A CA 1
ATOM 730 C C . CYS A 1 98 ? -1.000 3.679 -8.594 1.00 95.94 98 CYS A C 1
ATOM 732 O O . CYS A 1 98 ? -0.388 3.560 -9.654 1.00 95.94 98 CYS A O 1
ATOM 734 N N . PHE A 1 99 ? -2.052 2.919 -8.286 1.00 94.56 99 PHE A N 1
ATOM 735 C CA . PHE A 1 99 ? -2.589 1.889 -9.171 1.00 94.56 99 PHE A CA 1
ATOM 736 C C . PHE A 1 99 ? -3.108 2.473 -10.492 1.00 94.56 99 PHE A C 1
ATOM 738 O O . PHE A 1 99 ? -2.751 1.983 -11.561 1.00 94.56 99 PHE A O 1
ATOM 745 N N . LEU A 1 100 ? -3.883 3.559 -10.439 1.00 95.38 100 LEU A N 1
ATOM 746 C CA . LEU A 1 100 ? -4.343 4.266 -11.637 1.00 95.38 100 LEU A CA 1
ATOM 747 C C . LEU A 1 100 ? -3.166 4.813 -12.453 1.00 95.38 100 LEU A C 1
ATOM 749 O O . LEU A 1 100 ? -3.148 4.661 -13.673 1.00 95.38 100 LEU A O 1
ATOM 753 N N . GLY A 1 101 ? -2.154 5.381 -11.791 1.00 92.88 101 GLY A N 1
ATOM 754 C CA . GLY A 1 101 ? -0.919 5.823 -12.440 1.00 92.88 101 GLY A CA 1
ATOM 755 C C . GLY A 1 101 ? -0.215 4.691 -13.192 1.00 92.88 101 GLY A C 1
ATOM 756 O O . GLY A 1 101 ? 0.188 4.876 -14.337 1.00 92.88 101 GLY A O 1
ATOM 757 N N . LEU A 1 102 ? -0.132 3.497 -12.595 1.00 91.00 102 LEU A N 1
ATOM 758 C CA . LEU A 1 102 ? 0.448 2.314 -13.241 1.00 91.00 102 LEU A CA 1
ATOM 759 C C . LEU A 1 102 ? -0.365 1.840 -14.448 1.00 91.00 102 LEU A C 1
ATOM 761 O O . LEU A 1 102 ? 0.227 1.485 -15.465 1.00 91.00 102 LEU A O 1
ATOM 765 N N . LEU A 1 103 ? -1.699 1.863 -14.373 1.00 90.81 103 LEU A N 1
ATOM 766 C CA . LEU A 1 103 ? -2.556 1.508 -15.509 1.00 90.81 103 LEU A CA 1
ATOM 767 C C . LEU A 1 103 ? -2.369 2.469 -16.688 1.00 90.81 103 LEU A C 1
ATOM 769 O O . LEU A 1 103 ? -2.267 2.035 -17.836 1.00 90.81 103 LEU A O 1
ATOM 773 N N . LEU A 1 104 ? -2.281 3.771 -16.407 1.00 89.12 104 LEU A N 1
ATOM 774 C CA . LEU A 1 104 ? -2.018 4.789 -17.425 1.00 89.12 104 LEU A CA 1
ATOM 775 C C . LEU A 1 104 ? -0.628 4.608 -18.046 1.00 89.12 104 LEU A C 1
ATOM 777 O O . LEU A 1 104 ? -0.484 4.687 -19.266 1.00 89.12 104 LEU A O 1
ATOM 781 N N . LEU A 1 105 ? 0.376 4.289 -17.228 1.00 86.19 105 LEU A N 1
ATOM 782 C CA . LEU A 1 105 ? 1.737 4.047 -17.697 1.00 86.19 105 LEU A CA 1
ATOM 783 C C . LEU A 1 105 ? 1.836 2.780 -18.558 1.00 86.19 105 LEU A C 1
ATOM 785 O O . LEU A 1 105 ? 2.445 2.799 -19.628 1.00 86.19 105 LEU A O 1
ATOM 789 N N . GLY A 1 106 ? 1.183 1.694 -18.139 1.00 81.62 106 GLY A N 1
ATOM 790 C CA . GLY A 1 106 ? 1.106 0.451 -18.907 1.00 81.62 106 GLY A CA 1
ATOM 791 C C . GLY A 1 106 ? 0.436 0.655 -20.266 1.00 81.62 106 GLY A C 1
ATOM 792 O O . GLY A 1 106 ? 0.933 0.167 -21.279 1.00 81.62 106 GLY A O 1
ATOM 793 N N . ARG A 1 107 ? -0.628 1.468 -20.318 1.00 76.38 107 ARG A N 1
ATOM 794 C CA . ARG A 1 107 ? -1.259 1.886 -21.577 1.00 76.38 107 ARG A CA 1
ATOM 795 C C . ARG A 1 107 ? -0.263 2.602 -22.497 1.00 76.38 107 ARG A C 1
ATOM 797 O O . ARG A 1 107 ? -0.193 2.263 -23.673 1.00 76.38 107 ARG A O 1
ATOM 804 N N . THR A 1 108 ? 0.516 3.559 -21.989 1.00 67.44 108 THR A N 1
ATOM 805 C CA . THR A 1 108 ? 1.521 4.266 -22.812 1.00 67.44 108 THR A CA 1
ATOM 806 C C . THR A 1 108 ? 2.645 3.352 -23.301 1.00 67.44 108 THR A C 1
ATOM 808 O O . THR A 1 108 ? 3.068 3.469 -24.450 1.00 67.44 108 THR A O 1
ATOM 811 N N . ALA A 1 109 ? 3.080 2.393 -22.478 1.00 69.06 109 ALA A N 1
ATOM 812 C CA . ALA A 1 109 ? 4.100 1.423 -22.862 1.00 69.06 109 ALA A CA 1
ATOM 813 C C . ALA A 1 109 ? 3.628 0.517 -24.011 1.00 69.06 109 ALA A C 1
ATOM 815 O O . ALA A 1 109 ? 4.395 0.260 -24.935 1.00 69.06 109 ALA A O 1
ATOM 816 N N . LEU A 1 110 ? 2.360 0.088 -23.996 1.00 64.06 110 LEU A N 1
ATOM 817 C CA . LEU A 1 110 ? 1.771 -0.705 -25.080 1.00 64.06 110 LEU A CA 1
ATOM 818 C C . LEU A 1 110 ? 1.725 0.067 -26.406 1.00 64.06 110 LEU A C 1
ATOM 820 O O . LEU A 1 110 ? 2.092 -0.492 -27.435 1.00 64.06 110 LEU A O 1
ATOM 824 N N . PHE A 1 111 ? 1.339 1.348 -26.391 1.00 66.19 111 PHE A N 1
ATOM 825 C CA . PHE A 1 111 ? 1.329 2.172 -27.610 1.00 66.19 111 PHE A CA 1
ATOM 826 C C . PHE A 1 111 ? 2.729 2.381 -28.188 1.00 66.19 111 PHE A C 1
ATOM 828 O O . PHE A 1 111 ? 2.918 2.257 -29.396 1.00 66.19 111 PHE A O 1
ATOM 835 N N . SER A 1 112 ? 3.718 2.611 -27.320 1.00 63.41 112 SER A N 1
ATOM 836 C CA . SER A 1 112 ? 5.119 2.733 -27.729 1.00 63.41 112 SER A CA 1
ATOM 837 C C . SER A 1 112 ? 5.642 1.457 -28.400 1.00 63.41 112 SER A C 1
ATOM 839 O O . SER A 1 112 ? 6.330 1.531 -29.415 1.00 63.41 112 SER A O 1
ATOM 841 N N . LEU A 1 113 ? 5.264 0.282 -27.886 1.00 66.56 113 LEU A N 1
ATOM 842 C CA . LEU A 1 113 ? 5.663 -1.019 -28.436 1.00 66.56 113 LEU A CA 1
ATOM 843 C C . LEU A 1 113 ? 4.966 -1.343 -29.770 1.00 66.56 113 LEU A C 1
ATOM 845 O O . LEU A 1 113 ? 5.520 -2.063 -30.594 1.00 66.56 113 LEU A O 1
ATOM 849 N N . MET A 1 114 ? 3.773 -0.787 -30.003 1.00 71.00 114 MET A N 1
ATOM 850 C CA . MET A 1 114 ? 3.017 -0.935 -31.254 1.00 71.00 114 MET A CA 1
ATOM 851 C C . MET A 1 114 ? 3.461 0.038 -32.363 1.00 71.00 114 MET A C 1
ATOM 853 O O . MET A 1 114 ? 2.908 -0.013 -33.459 1.00 71.00 114 MET A O 1
ATOM 857 N N . GLY A 1 115 ? 4.446 0.910 -32.111 1.00 59.81 115 GLY A N 1
ATOM 858 C CA . GLY A 1 115 ? 4.990 1.834 -33.116 1.00 59.81 115 GLY A CA 1
ATOM 859 C C . GLY A 1 115 ? 4.034 2.956 -33.536 1.00 59.81 115 GLY A C 1
ATOM 860 O O . GLY A 1 115 ? 4.251 3.585 -34.567 1.00 59.81 115 GLY A O 1
ATOM 861 N N . VAL A 1 116 ? 2.979 3.206 -32.756 1.00 61.19 116 VAL A N 1
ATOM 862 C CA . VAL A 1 116 ? 2.030 4.302 -32.985 1.00 61.19 116 VAL A CA 1
ATOM 863 C C . VAL A 1 116 ? 2.384 5.424 -32.010 1.00 61.19 116 VAL A C 1
ATOM 865 O O . VAL A 1 116 ? 1.883 5.460 -30.885 1.00 61.19 116 VAL A O 1
ATOM 868 N N . GLY A 1 117 ? 3.310 6.290 -32.419 1.00 53.75 117 GLY A N 1
ATOM 869 C CA . GLY A 1 117 ? 3.784 7.451 -31.663 1.00 53.75 117 GLY A CA 1
ATOM 870 C C . GLY A 1 117 ? 4.082 8.612 -32.589 1.00 53.75 117 GLY A C 1
ATOM 871 O O . GLY A 1 117 ? 4.676 8.349 -33.657 1.00 53.75 117 GLY A O 1
#

pLDDT: mean 80.19, std 14.35, range [46.28, 97.44]

Sequence (117 aa):
MTTKPIFVKRLIIPSEHGAWVWLFVPYVVGLLVAPRLAGPTTHAGLAAMLVGLGGLSAFLLRQPATAWMRMRQGRGNLALAPLAAGWTAGLAFLALLCFLGLLLLGRTALFSLMGVG

Foldseek 3Di:
DDDDPPDPPPPPPPPCVVVCCVVVVVLVVCLVVQLVPVPPPVCSPVLSVLSVLLVVLVVVLVVLVVQLVCVVVVNDDVVCNVVSVVSNVVSNVSNVVSVVVNVVVVVVVVCVVVVND

Radius of gyration: 19.85 Å; chains: 1; bounding box: 36×33×69 Å

Secondary structure (DSSP, 8-state):
--------------TTHHHHHHHHHHHHHHHHHHHHHSTT-TTHHHHHHHHHHHHHHHHHHHHHHHHHHHHHTT-S-GGGHHHHHHHHHHHHHHHHHHHHHHHHHHHHHHHHHTT--